Protein AF-A0A166PMI8-F1 (afdb_monomer_lite)

Organism: NCBI:txid1759441

Radius of gyration: 14.67 Å; chains: 1; bounding box: 39×20×33 Å

Foldseek 3Di:
DDAPDPFDAPCVVQVWDQPDWDFDADPNDGDPDIDGYTDGPCVPRTDPPVVVVVCVVVDD

Structure (mmCIF, N/CA/C/O backbone):
data_AF-A0A166PMI8-F1
#
_entry.id   AF-A0A166PMI8-F1
#
loop_
_atom_site.group_PDB
_atom_site.id
_atom_site.type_symbol
_atom_site.label_atom_id
_atom_site.label_alt_id
_atom_site.label_comp_id
_atom_site.label_asym_id
_atom_site.label_entity_id
_atom_site.label_seq_id
_atom_site.pdbx_PDB_ins_code
_atom_site.Cartn_x
_atom_site.Cartn_y
_atom_site.Cartn_z
_atom_site.occupancy
_atom_site.B_iso_or_equiv
_atom_site.auth_seq_id
_atom_site.auth_comp_id
_atom_site.auth_asym_id
_atom_site.auth_atom_id
_atom_site.pdbx_PDB_model_num
ATOM 1 N N . ILE A 1 1 ? -7.110 6.002 -1.535 1.00 55.22 1 ILE A N 1
ATOM 2 C CA . ILE A 1 1 ? -6.676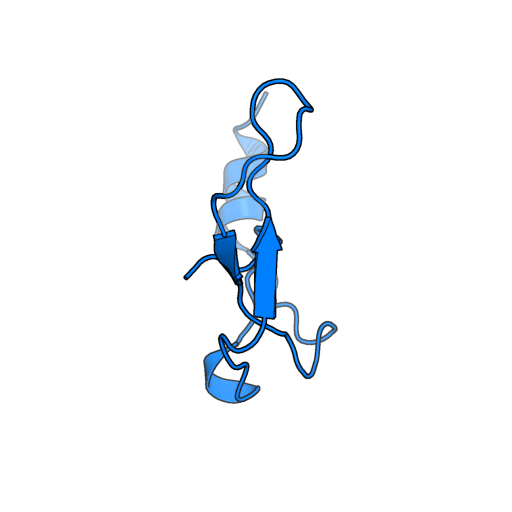 4.633 -1.899 1.00 55.22 1 ILE A CA 1
ATOM 3 C C . ILE A 1 1 ? -5.322 4.429 -1.245 1.00 55.22 1 ILE A C 1
ATOM 5 O O . ILE A 1 1 ? -4.381 5.106 -1.634 1.00 55.22 1 ILE A O 1
ATOM 9 N N . VAL A 1 2 ? -5.249 3.633 -0.181 1.00 55.03 2 VAL A N 1
ATOM 10 C CA . VAL A 1 2 ? -4.033 3.515 0.637 1.00 55.03 2 VAL A CA 1
ATOM 11 C C . VAL A 1 2 ? -3.413 2.147 0.362 1.00 55.03 2 VAL A C 1
ATOM 13 O O . VAL A 1 2 ? -4.089 1.129 0.524 1.00 55.03 2 VAL A O 1
ATOM 16 N N . CYS A 1 3 ? -2.155 2.109 -0.090 1.00 62.12 3 CYS A N 1
ATOM 17 C CA . CYS A 1 3 ? -1.363 0.881 -0.020 1.00 62.12 3 CYS A CA 1
ATOM 18 C C . CYS A 1 3 ? -1.181 0.558 1.461 1.00 62.12 3 CYS A C 1
ATOM 20 O O . CYS A 1 3 ? -0.640 1.365 2.207 1.00 62.12 3 CYS A O 1
ATOM 22 N N . THR A 1 4 ? -1.681 -0.594 1.903 1.00 54.47 4 THR A N 1
ATOM 23 C CA . THR A 1 4 ? -1.712 -0.971 3.330 1.00 54.47 4 THR A CA 1
ATOM 24 C C . THR A 1 4 ? -0.351 -1.075 3.994 1.00 54.47 4 THR A C 1
ATOM 26 O O . THR A 1 4 ? -0.276 -1.130 5.215 1.00 54.47 4 THR A O 1
ATOM 29 N N . VAL A 1 5 ? 0.713 -1.128 3.207 1.00 53.88 5 VAL A N 1
ATOM 30 C CA . VAL A 1 5 ? 2.068 -1.101 3.718 1.00 53.88 5 VAL A CA 1
ATOM 31 C C . VAL A 1 5 ? 2.662 0.202 3.216 1.00 53.88 5 VAL A C 1
ATOM 33 O O . VAL A 1 5 ? 2.639 0.466 2.014 1.00 53.88 5 VAL A O 1
ATOM 36 N N . SER A 1 6 ? 3.218 1.007 4.117 1.00 56.91 6 SER A N 1
ATOM 37 C CA . SER A 1 6 ? 4.035 2.185 3.791 1.00 56.91 6 SER A CA 1
ATOM 38 C C . SER A 1 6 ? 5.321 1.826 3.025 1.00 56.91 6 SER A C 1
ATOM 40 O O . SER A 1 6 ? 6.284 2.582 3.032 1.00 56.91 6 SER A O 1
ATOM 42 N N . THR A 1 7 ? 5.374 0.653 2.396 1.00 61.47 7 THR A N 1
ATOM 43 C CA . THR A 1 7 ? 6.379 0.28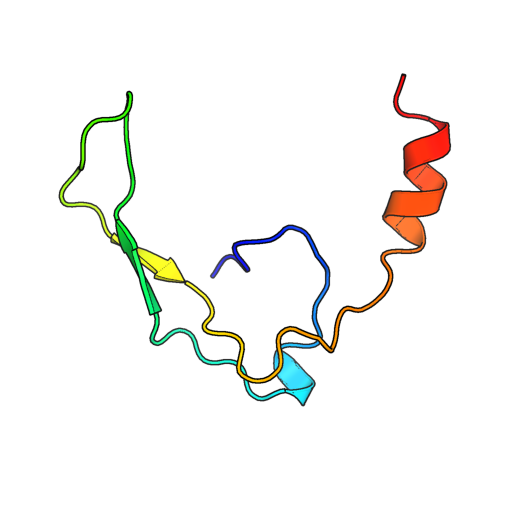0 1.417 1.00 61.47 7 THR A CA 1
ATOM 44 C C . THR A 1 7 ? 5.996 0.904 0.080 1.00 61.47 7 THR A C 1
ATOM 46 O O . THR A 1 7 ? 4.922 0.595 -0.455 1.00 61.47 7 THR A O 1
ATOM 49 N N . PRO A 1 8 ? 6.849 1.759 -0.493 1.00 67.00 8 PRO A N 1
ATOM 50 C CA . PRO A 1 8 ? 6.632 2.232 -1.841 1.00 67.00 8 PRO A CA 1
ATOM 51 C C . PRO A 1 8 ? 6.685 1.032 -2.783 1.00 67.00 8 PRO A C 1
ATOM 53 O O . PRO A 1 8 ? 7.611 0.230 -2.767 1.00 67.00 8 PRO A O 1
ATOM 56 N N . HIS A 1 9 ? 5.647 0.897 -3.588 1.00 71.69 9 HIS A N 1
ATOM 57 C CA . HIS A 1 9 ? 5.488 -0.171 -4.559 1.00 71.69 9 HIS A CA 1
ATOM 58 C C . HIS A 1 9 ? 5.027 0.481 -5.860 1.00 71.69 9 HIS A C 1
ATOM 60 O O . HIS A 1 9 ? 4.175 1.379 -5.827 1.00 71.69 9 HIS A O 1
ATOM 66 N N . ASN A 1 10 ? 5.553 0.045 -7.007 1.00 75.12 10 ASN A N 1
ATOM 67 C CA . ASN A 1 10 ? 5.167 0.614 -8.297 1.00 75.12 10 ASN A CA 1
ATOM 68 C C . ASN A 1 10 ? 3.792 0.096 -8.746 1.00 75.12 10 ASN A C 1
ATOM 70 O O . ASN A 1 10 ? 3.670 -0.741 -9.641 1.00 75.12 10 ASN A O 1
ATOM 74 N N . CYS A 1 11 ? 2.720 0.572 -8.115 1.00 75.81 11 CYS A N 1
ATOM 75 C CA . CYS A 1 11 ? 1.364 0.119 -8.430 1.00 75.81 11 CYS A CA 1
ATOM 76 C C . CYS A 1 11 ? 0.958 0.403 -9.885 1.00 75.81 11 CYS A C 1
ATOM 78 O O . CYS A 1 11 ? 0.183 -0.370 -10.448 1.00 75.81 11 CYS A O 1
ATOM 80 N N . ALA A 1 12 ? 1.488 1.474 -10.487 1.00 76.81 12 ALA A N 1
ATOM 81 C CA . ALA A 1 12 ? 1.212 1.840 -11.873 1.00 76.81 12 ALA A CA 1
ATOM 82 C C . ALA A 1 12 ? 1.829 0.839 -12.862 1.00 76.81 12 ALA A C 1
ATOM 84 O O . ALA A 1 12 ? 1.137 0.385 -13.769 1.00 76.81 12 ALA A O 1
ATOM 85 N N . ALA A 1 13 ? 3.087 0.436 -12.654 1.00 78.94 13 ALA A N 1
ATOM 86 C CA . ALA A 1 13 ? 3.741 -0.565 -13.501 1.00 78.94 13 ALA A CA 1
ATOM 87 C C . ALA A 1 13 ? 3.164 -1.977 -13.304 1.00 78.94 13 ALA A C 1
ATOM 89 O O . ALA A 1 13 ? 3.012 -2.723 -14.266 1.00 78.94 13 ALA A O 1
ATOM 90 N N . ASN A 1 14 ? 2.781 -2.330 -12.073 1.00 75.88 14 ASN A N 1
ATOM 91 C CA . ASN A 1 14 ? 2.272 -3.667 -11.745 1.00 75.88 14 ASN A CA 1
ATOM 92 C C . ASN A 1 14 ? 0.759 -3.823 -11.928 1.00 75.88 14 ASN A C 1
ATOM 94 O O . ASN A 1 14 ? 0.208 -4.884 -11.626 1.00 75.88 14 ASN A O 1
ATOM 98 N N . THR A 1 15 ? 0.058 -2.801 -12.431 1.00 79.25 15 THR A N 1
ATOM 99 C CA . THR A 1 15 ? -1.399 -2.827 -12.663 1.00 79.25 15 THR A CA 1
ATOM 100 C C . THR A 1 15 ? -2.201 -3.263 -11.427 1.00 79.25 15 THR A C 1
ATOM 102 O O . THR A 1 15 ? -3.158 -4.038 -11.519 1.00 79.25 15 THR A O 1
ATOM 105 N N . CYS A 1 16 ? -1.790 -2.791 -10.246 1.00 79.25 16 CYS A N 1
ATOM 106 C CA . CYS A 1 16 ? -2.514 -3.062 -9.006 1.00 79.25 16 CYS A CA 1
ATOM 107 C C . CYS A 1 16 ? -3.905 -2.427 -9.067 1.00 79.25 16 CYS A C 1
ATOM 109 O O . CYS A 1 16 ? -4.051 -1.288 -9.511 1.00 79.25 16 CYS A O 1
ATOM 111 N N . ASN A 1 17 ? -4.930 -3.142 -8.604 1.00 79.12 17 ASN A N 1
ATOM 112 C CA . ASN A 1 17 ? -6.308 -2.656 -8.630 1.00 79.12 17 ASN A CA 1
ATOM 113 C C . ASN A 1 17 ? -6.827 -2.378 -7.214 1.00 79.12 17 ASN A C 1
ATOM 115 O O . ASN A 1 17 ? -6.298 -2.872 -6.226 1.00 79.12 17 ASN A O 1
ATOM 119 N N . THR A 1 18 ? -7.884 -1.579 -7.100 1.00 77.75 18 THR A N 1
ATOM 120 C CA . THR A 1 18 ? -8.524 -1.244 -5.816 1.00 77.75 18 THR A CA 1
ATOM 121 C C . THR A 1 18 ? -9.724 -2.132 -5.516 1.00 77.75 18 THR A C 1
ATOM 123 O O . THR A 1 18 ? -10.684 -1.689 -4.895 1.00 77.75 18 THR A O 1
ATOM 126 N N . SER A 1 19 ? -9.721 -3.365 -6.027 1.00 77.50 19 SER A N 1
ATOM 127 C CA . SER A 1 19 ? -10.847 -4.284 -5.843 1.00 77.50 19 SER A CA 1
ATOM 128 C C . SER A 1 19 ? -10.903 -4.880 -4.439 1.00 77.50 19 SER A C 1
ATOM 130 O O . SER A 1 19 ? -11.820 -5.642 -4.153 1.00 77.50 19 SER A O 1
ATOM 132 N N . ASP A 1 20 ? -9.893 -4.622 -3.607 1.00 76.25 20 ASP A N 1
ATOM 133 C CA . ASP A 1 20 ? -9.853 -5.122 -2.242 1.00 76.25 20 ASP A CA 1
ATOM 134 C C . ASP A 1 20 ? -10.522 -4.127 -1.290 1.00 76.25 20 ASP A C 1
ATOM 136 O O . ASP A 1 20 ? -10.514 -2.912 -1.509 1.00 76.25 20 ASP A O 1
ATOM 140 N N . GLN A 1 21 ? -11.125 -4.648 -0.231 1.00 78.75 21 GLN A N 1
ATOM 141 C CA . GLN A 1 21 ? -11.829 -3.857 0.771 1.00 78.75 21 GLN A CA 1
ATOM 142 C C . GLN A 1 21 ? -11.362 -4.293 2.149 1.00 78.75 21 GLN A C 1
ATOM 144 O O . GLN A 1 21 ? -11.258 -5.482 2.434 1.00 78.75 21 GLN A O 1
ATOM 149 N N . HIS A 1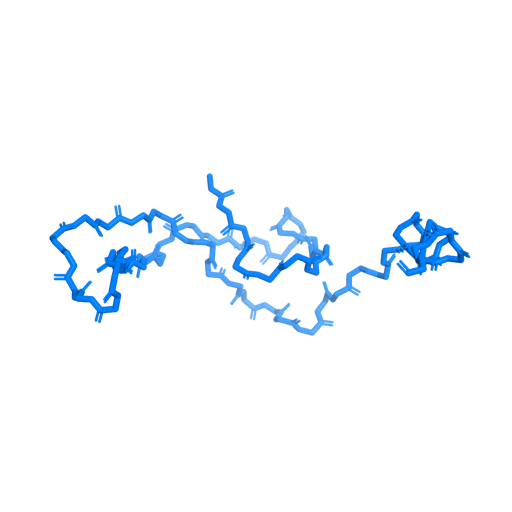 22 ? -11.067 -3.319 3.004 1.00 78.81 22 HIS A N 1
ATOM 150 C CA . HIS A 1 22 ? -10.660 -3.572 4.377 1.00 78.81 22 HIS A CA 1
ATOM 151 C C . HIS A 1 22 ? -11.689 -2.979 5.333 1.00 78.81 22 HIS A C 1
ATOM 153 O O . HIS A 1 22 ? -12.002 -1.787 5.246 1.00 78.81 22 HIS A O 1
ATOM 159 N N . THR A 1 23 ? -12.192 -3.804 6.247 1.00 81.12 23 THR A N 1
ATOM 160 C CA . THR A 1 23 ? -13.074 -3.376 7.335 1.00 81.12 23 THR A CA 1
ATOM 161 C C . THR A 1 23 ? -12.304 -2.466 8.278 1.00 81.12 23 THR A C 1
ATOM 163 O O . THR A 1 23 ? -11.202 -2.789 8.718 1.00 81.12 23 THR A O 1
ATOM 166 N N . VAL A 1 24 ? -12.839 -1.286 8.554 1.00 81.31 24 VAL A N 1
ATOM 167 C CA . VAL A 1 24 ? -12.238 -0.372 9.519 1.00 81.31 24 VAL A CA 1
ATOM 168 C C . VAL A 1 24 ? -12.509 -0.919 10.917 1.00 81.31 24 VAL A C 1
ATOM 170 O O . VAL A 1 24 ? -13.615 -1.344 11.234 1.00 81.31 24 VAL A O 1
ATOM 173 N N . TYR A 1 25 ? -11.474 -0.926 11.750 1.00 80.00 25 TYR A N 1
ATOM 174 C CA . TYR A 1 25 ? -11.599 -1.262 13.161 1.00 80.00 25 TYR A CA 1
ATOM 175 C C . TYR A 1 25 ? -11.504 0.024 13.969 1.00 80.00 25 TYR A C 1
ATOM 177 O O . TYR A 1 25 ? -10.555 0.791 13.792 1.00 80.00 25 TYR A O 1
ATOM 185 N N . TRP A 1 26 ? -12.456 0.233 14.869 1.00 78.25 26 TRP A N 1
ATOM 186 C CA . TRP A 1 26 ? -12.421 1.302 15.862 1.00 78.25 26 TRP A CA 1
ATOM 187 C C . TRP A 1 26 ? -12.362 0.641 17.235 1.00 78.25 26 TRP A C 1
ATOM 189 O O . TRP A 1 26 ? -13.125 -0.276 17.499 1.00 78.25 26 TRP A O 1
ATOM 199 N N . GLU A 1 27 ? -11.395 1.021 18.072 1.00 84.62 27 GLU A N 1
ATOM 200 C CA . GLU A 1 27 ? -11.217 0.438 19.417 1.00 84.62 27 GLU A CA 1
ATOM 201 C C . GLU A 1 27 ? -11.123 -1.106 19.449 1.00 84.62 27 GLU A C 1
ATOM 203 O O . GLU A 1 27 ? -11.419 -1.737 20.456 1.00 84.62 27 GLU A O 1
ATOM 208 N N . ARG A 1 28 ? -10.640 -1.720 18.355 1.00 77.38 28 ARG A N 1
ATOM 209 C CA . ARG A 1 28 ? -10.593 -3.182 18.108 1.00 77.38 28 ARG A CA 1
ATOM 210 C C . ARG A 1 28 ? -11.945 -3.854 17.861 1.00 77.38 28 ARG A C 1
ATOM 212 O O . ARG A 1 28 ? -11.975 -5.068 17.666 1.00 77.38 28 ARG A O 1
ATOM 219 N N . GLU A 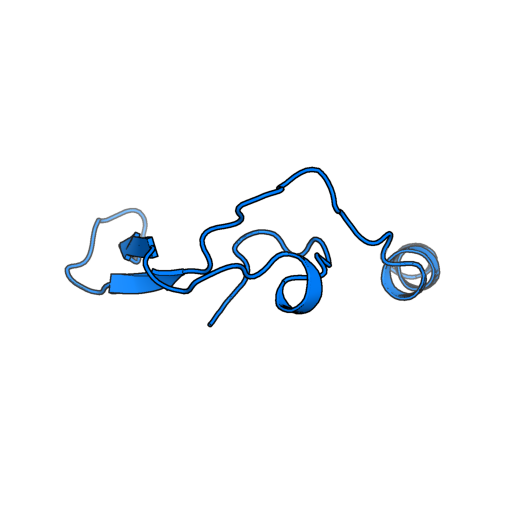1 29 ? -13.027 -3.098 17.778 1.00 79.12 29 GLU A N 1
ATOM 220 C CA . GLU A 1 29 ? -14.312 -3.603 17.315 1.00 79.12 29 GLU A CA 1
ATOM 221 C C . GLU A 1 29 ? -14.424 -3.483 15.790 1.00 79.12 29 GLU A C 1
ATOM 223 O O . GLU A 1 29 ? -13.955 -2.517 15.179 1.00 79.12 29 GLU A O 1
ATOM 228 N N . ASN A 1 30 ? -15.022 -4.501 15.161 1.00 76.50 30 ASN A N 1
ATOM 229 C CA . ASN A 1 30 ? -15.379 -4.440 13.743 1.00 76.50 30 ASN A CA 1
ATOM 230 C C . ASN A 1 30 ? -16.457 -3.369 13.565 1.00 76.50 30 ASN A C 1
ATOM 232 O O . ASN A 1 30 ? -17.524 -3.482 14.169 1.00 76.50 30 ASN A O 1
ATOM 236 N N . THR A 1 31 ? -16.231 -2.385 12.698 1.00 81.62 31 THR A N 1
ATOM 237 C CA . THR A 1 31 ? -17.309 -1.494 12.261 1.00 81.62 31 THR A CA 1
ATOM 238 C C . THR A 1 31 ? -17.847 -1.917 10.899 1.00 81.62 31 THR A C 1
ATOM 240 O O . THR A 1 31 ? -17.233 -2.695 10.175 1.00 8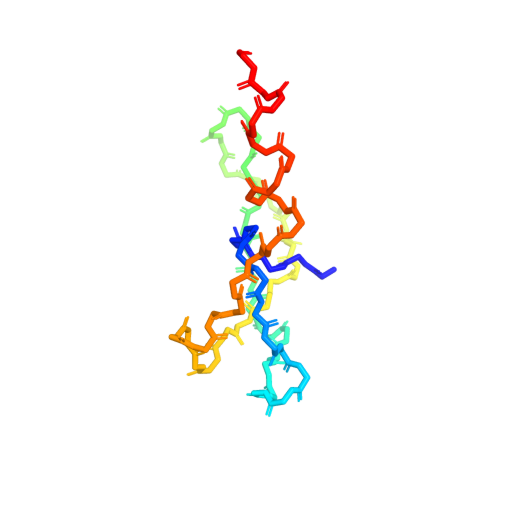1.62 31 THR A O 1
ATOM 243 N N . ASN A 1 32 ? -19.018 -1.399 10.527 1.00 82.00 32 ASN A N 1
ATOM 244 C CA . ASN A 1 32 ? -19.586 -1.607 9.189 1.00 82.00 32 ASN A CA 1
ATOM 245 C C . ASN A 1 32 ? -18.938 -0.705 8.123 1.00 82.00 32 ASN A C 1
ATOM 247 O O . ASN A 1 32 ? -19.393 -0.662 6.982 1.00 82.00 32 ASN A O 1
ATOM 251 N N . GLU A 1 33 ? -17.899 0.049 8.483 1.00 83.00 33 GLU A N 1
ATOM 252 C CA . GLU A 1 33 ? -17.192 0.910 7.548 1.00 83.00 33 GLU A CA 1
ATOM 253 C C . GLU A 1 33 ? -16.142 0.103 6.786 1.00 83.00 33 GLU A C 1
ATOM 255 O O . GLU A 1 33 ? -15.252 -0.512 7.371 1.00 83.00 33 GLU A O 1
ATOM 260 N N . THR A 1 34 ? -16.199 0.146 5.459 1.00 80.06 34 THR A N 1
ATOM 261 C CA . THR A 1 34 ? -15.195 -0.467 4.585 1.00 80.06 34 THR A CA 1
ATOM 262 C C . THR A 1 34 ? -14.409 0.611 3.861 1.00 80.06 34 THR A C 1
ATOM 264 O O . THR A 1 34 ? -14.982 1.558 3.320 1.00 80.06 34 THR A O 1
ATOM 267 N N . ARG A 1 35 ? -13.084 0.464 3.800 1.00 78.62 35 ARG A N 1
ATOM 268 C CA . ARG A 1 35 ? -12.217 1.345 3.007 1.00 78.62 35 ARG A CA 1
ATOM 269 C C . ARG A 1 35 ? -11.639 0.605 1.802 1.00 78.62 35 ARG A C 1
ATOM 271 O O . ARG A 1 35 ? -11.217 -0.545 1.945 1.00 78.62 35 ARG A O 1
ATOM 278 N N . PRO A 1 36 ? -11.571 1.260 0.626 1.00 75.56 36 PRO A N 1
ATOM 279 C CA . PRO A 1 36 ? -10.964 0.670 -0.557 1.00 75.56 36 PRO A CA 1
ATOM 280 C C . PRO A 1 36 ? -9.459 0.494 -0.346 1.00 75.56 36 PRO A C 1
ATOM 282 O O . PRO A 1 36 ? -8.742 1.442 0.002 1.00 75.56 36 PRO A O 1
ATOM 285 N N . ARG A 1 37 ? -8.985 -0.724 -0.599 1.00 77.12 37 ARG A N 1
ATOM 286 C CA . ARG A 1 37 ? -7.597 -1.153 -0.455 1.00 77.12 37 ARG A CA 1
ATOM 287 C C . ARG A 1 37 ? -7.023 -1.530 -1.817 1.00 77.12 37 ARG A C 1
ATOM 289 O O . ARG A 1 37 ? -7.708 -2.073 -2.681 1.00 77.12 37 ARG A O 1
ATOM 296 N N . VAL A 1 38 ? -5.743 -1.223 -2.014 1.00 78.25 38 VAL A N 1
ATOM 297 C CA . VAL A 1 38 ? -5.006 -1.683 -3.196 1.00 78.25 38 VAL A CA 1
ATOM 298 C C . VAL A 1 38 ? -4.687 -3.167 -3.038 1.00 78.25 38 VAL A C 1
ATOM 300 O O . VAL A 1 38 ? -4.009 -3.558 -2.090 1.00 78.25 38 VAL A O 1
ATOM 303 N N . ARG A 1 39 ? -5.133 -3.984 -3.990 1.00 79.69 39 ARG A N 1
ATOM 304 C CA . ARG A 1 39 ? -4.692 -5.365 -4.161 1.00 79.69 39 ARG A CA 1
ATOM 305 C C . ARG A 1 39 ? -3.424 -5.373 -5.005 1.00 79.69 39 ARG A C 1
ATOM 307 O O . ARG A 1 39 ? -3.444 -5.044 -6.194 1.00 79.69 39 ARG A O 1
ATOM 314 N N . HIS A 1 40 ? -2.321 -5.763 -4.382 1.00 78.25 40 HIS A N 1
ATOM 315 C CA . HIS A 1 40 ? -1.053 -5.940 -5.076 1.00 78.25 40 HIS A CA 1
ATOM 316 C C . HIS A 1 40 ? -1.065 -7.249 -5.866 1.00 78.25 40 HIS A C 1
ATOM 318 O O . HIS A 1 40 ? -1.484 -8.284 -5.349 1.00 78.25 40 HIS A O 1
ATOM 324 N N . ARG A 1 41 ? -0.632 -7.194 -7.129 1.00 78.12 41 ARG A N 1
ATOM 325 C CA . ARG A 1 41 ? -0.424 -8.392 -7.961 1.00 78.12 41 ARG A CA 1
ATOM 326 C C . ARG A 1 41 ? 0.966 -8.987 -7.766 1.00 78.12 41 ARG A C 1
ATOM 328 O O . ARG A 1 41 ? 1.094 -10.202 -7.772 1.00 78.12 41 ARG A O 1
ATOM 335 N N . ASN A 1 42 ? 1.961 -8.124 -7.581 1.00 77.12 42 ASN A N 1
ATOM 336 C CA . ASN A 1 42 ? 3.364 -8.484 -7.451 1.00 77.12 42 ASN A CA 1
ATOM 337 C C . ASN A 1 42 ? 3.948 -7.841 -6.180 1.00 77.12 42 ASN A C 1
ATOM 339 O O . ASN A 1 42 ? 4.546 -6.772 -6.253 1.00 77.12 42 ASN A O 1
ATOM 343 N N . PRO A 1 43 ? 3.682 -8.405 -4.992 1.00 72.50 43 PRO A N 1
ATOM 344 C CA . PRO A 1 43 ? 4.053 -7.778 -3.728 1.00 72.50 43 PRO A CA 1
ATOM 345 C C . PRO A 1 43 ? 5.572 -7.666 -3.527 1.00 72.50 43 PRO A C 1
ATOM 347 O O . PRO A 1 43 ? 5.990 -6.858 -2.702 1.00 72.50 43 PRO A O 1
ATOM 350 N N . GLU A 1 44 ? 6.386 -8.430 -4.261 1.00 72.50 44 GLU A N 1
ATOM 351 C CA . GLU A 1 44 ? 7.847 -8.350 -4.208 1.00 72.50 44 GLU A CA 1
ATOM 352 C C . GLU A 1 44 ? 8.471 -7.174 -4.986 1.00 72.50 44 GLU A C 1
ATOM 354 O O . GLU A 1 44 ? 9.639 -6.871 -4.741 1.00 72.50 44 GLU A O 1
ATOM 359 N N . ASP A 1 45 ? 7.731 -6.457 -5.850 1.00 73.06 45 ASP A N 1
ATOM 360 C CA . ASP A 1 45 ? 8.238 -5.250 -6.539 1.00 73.06 45 ASP A CA 1
ATOM 361 C C . ASP A 1 45 ? 8.209 -4.009 -5.630 1.00 73.06 45 ASP A C 1
ATOM 363 O O . ASP A 1 45 ? 7.516 -3.004 -5.847 1.00 73.06 45 ASP A O 1
ATOM 367 N N . LEU A 1 46 ? 8.942 -4.123 -4.530 1.00 71.44 46 LEU A N 1
ATOM 368 C CA . LEU A 1 46 ? 9.108 -3.072 -3.547 1.00 71.44 46 LEU A CA 1
ATOM 369 C C . LEU A 1 46 ? 10.193 -2.111 -4.027 1.00 71.44 46 LEU A C 1
ATOM 371 O O . LEU A 1 46 ? 11.347 -2.480 -4.237 1.00 71.44 46 LEU A O 1
ATOM 375 N N . ILE A 1 47 ? 9.827 -0.840 -4.150 1.00 70.19 47 ILE A N 1
ATOM 376 C CA . ILE A 1 47 ? 10.783 0.227 -4.407 1.00 70.19 47 ILE A CA 1
ATOM 377 C C . ILE A 1 47 ? 11.414 0.599 -3.069 1.00 70.19 47 ILE A C 1
ATOM 379 O O . ILE A 1 47 ? 10.727 0.963 -2.111 1.00 70.19 47 ILE A O 1
ATOM 383 N N . LEU A 1 48 ? 12.741 0.551 -3.006 1.00 67.31 48 LEU A N 1
ATOM 384 C CA . LEU A 1 48 ? 13.476 0.964 -1.820 1.00 67.31 48 LEU A CA 1
ATOM 385 C C . LEU A 1 48 ? 13.277 2.469 -1.571 1.00 67.31 48 LEU A C 1
ATOM 387 O O . LEU A 1 48 ? 13.650 3.306 -2.398 1.00 67.31 48 LEU A O 1
ATOM 391 N N . ASN A 1 49 ? 12.701 2.823 -0.421 1.00 66.44 49 ASN A N 1
ATOM 392 C CA . ASN A 1 49 ? 12.441 4.216 -0.065 1.00 66.44 49 ASN A CA 1
ATOM 393 C C . ASN A 1 49 ? 13.720 4.931 0.402 1.00 66.44 49 ASN A C 1
ATOM 395 O O . ASN A 1 49 ? 13.950 5.114 1.597 1.00 66.44 49 ASN A O 1
ATOM 399 N N . THR A 1 50 ? 14.580 5.328 -0.537 1.00 61.38 50 THR A N 1
ATOM 400 C CA . THR A 1 50 ? 15.874 5.958 -0.211 1.00 61.38 50 THR A CA 1
ATOM 401 C C . THR A 1 50 ? 15.754 7.316 0.491 1.00 61.38 50 THR A C 1
ATOM 403 O O . THR A 1 50 ? 16.709 7.737 1.144 1.00 61.38 50 THR A O 1
ATOM 406 N N . SER A 1 51 ? 14.624 8.022 0.372 1.00 64.62 51 SER A N 1
ATOM 407 C CA . SER A 1 51 ? 14.357 9.233 1.161 1.00 64.62 51 SER A CA 1
ATOM 408 C C . SER A 1 51 ? 14.028 8.875 2.608 1.00 64.62 51 SER A C 1
ATOM 410 O O . SER A 1 51 ? 14.707 9.361 3.502 1.00 64.62 51 SER A O 1
ATOM 412 N N . GLN A 1 52 ? 13.116 7.927 2.848 1.00 62.59 52 GLN A N 1
ATOM 413 C CA . GLN A 1 52 ? 12.816 7.452 4.206 1.00 62.59 52 GLN A CA 1
ATOM 414 C C . GLN A 1 52 ? 14.036 6.827 4.897 1.00 62.59 52 GLN A C 1
ATOM 416 O O . GLN A 1 52 ? 14.204 6.993 6.097 1.00 62.59 52 GLN A O 1
ATOM 421 N N . MET A 1 53 ? 14.916 6.142 4.161 1.00 66.94 53 MET A N 1
ATOM 422 C CA . MET A 1 53 ? 16.169 5.616 4.718 1.00 66.94 53 MET A CA 1
ATOM 423 C C . MET A 1 53 ? 17.159 6.722 5.106 1.00 66.94 53 MET A C 1
ATOM 425 O O . MET A 1 53 ? 17.875 6.574 6.092 1.00 66.94 53 MET A O 1
ATOM 429 N N . ARG A 1 54 ? 17.207 7.825 4.348 1.00 61.94 54 ARG A N 1
ATOM 430 C CA . ARG A 1 54 ? 18.020 9.000 4.702 1.00 61.94 54 ARG A CA 1
ATOM 431 C C . ARG A 1 54 ? 17.438 9.744 5.900 1.00 61.94 54 ARG A C 1
ATOM 433 O O . ARG A 1 54 ? 18.188 10.153 6.780 1.00 61.94 54 ARG A O 1
ATOM 440 N N . ASP A 1 55 ? 16.119 9.862 5.965 1.00 61.66 55 ASP A N 1
ATOM 441 C CA . ASP A 1 55 ? 15.430 10.527 7.071 1.00 61.66 55 ASP A CA 1
ATOM 442 C C . ASP A 1 55 ? 15.419 9.671 8.345 1.00 61.66 55 ASP A C 1
ATOM 444 O O . ASP A 1 55 ? 15.422 10.225 9.439 1.00 61.66 55 ASP A O 1
ATOM 448 N N . ALA A 1 56 ? 15.506 8.340 8.233 1.00 61.00 56 ALA A N 1
ATOM 449 C CA . ALA A 1 56 ? 15.628 7.427 9.374 1.00 61.00 56 ALA A CA 1
ATOM 450 C C . ALA A 1 56 ? 16.872 7.697 10.236 1.00 61.00 56 ALA A C 1
ATOM 452 O O . ALA A 1 56 ? 16.862 7.390 11.422 1.00 61.00 56 ALA A O 1
ATOM 453 N N . ILE A 1 57 ? 17.915 8.321 9.677 1.00 66.62 57 ILE A N 1
ATOM 454 C CA . ILE A 1 57 ? 19.089 8.779 10.440 1.00 66.62 57 ILE A CA 1
ATOM 455 C C . ILE A 1 57 ? 18.704 9.857 11.476 1.00 66.62 57 ILE A C 1
ATOM 457 O O . ILE A 1 57 ? 19.399 10.028 12.474 1.00 66.62 57 ILE A O 1
ATOM 461 N N . HIS A 1 58 ? 17.589 10.562 11.269 1.00 66.31 58 HIS A N 1
ATOM 462 C CA . HIS A 1 58 ? 17.121 11.673 12.101 1.00 66.31 58 HIS A CA 1
ATOM 463 C C . HIS A 1 58 ? 15.917 11.315 12.991 1.00 66.31 58 HIS A C 1
ATOM 465 O O . HIS A 1 58 ? 15.407 12.184 13.697 1.00 66.31 58 HIS A O 1
ATOM 471 N N . VAL A 1 59 ? 15.446 10.064 12.965 1.00 59.62 59 VAL A N 1
ATOM 472 C CA . VAL A 1 59 ? 14.365 9.577 13.835 1.00 59.62 59 VAL A CA 1
ATOM 473 C C . VAL A 1 59 ? 15.010 8.900 15.048 1.00 59.62 59 VAL A C 1
ATOM 475 O O . VAL A 1 59 ? 15.510 7.783 14.929 1.00 59.62 59 VAL A O 1
ATOM 478 N N . GLN A 1 60 ? 15.052 9.604 16.186 1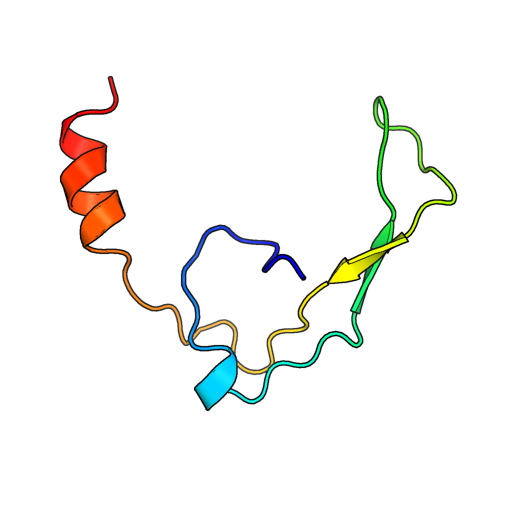.00 52.47 60 GLN A N 1
ATOM 479 C CA . GLN A 1 60 ? 15.459 9.064 17.495 1.00 52.47 60 GLN A CA 1
ATOM 480 C C . GLN A 1 60 ? 14.258 8.555 18.292 1.00 52.47 60 GLN A C 1
ATOM 482 O O . GLN A 1 60 ? 13.187 9.199 18.213 1.00 52.47 60 GLN A O 1
#

Secondary structure (DSSP, 8-state):
-B-SSSS-B-TTTTT-EEEEEEEEEETTEEEEEEEEEEE-S-TT-BPP-HHHHHHGGG--

Sequence (60 aa):
IVCTVSTPHNCAANTCNTSDQHTVYWERENTNETRPRVRHRNPEDLILNTSQMRDAIHVQ

pLDDT: mean 71.89, std 8.72, range [52.47, 84.62]